Protein AF-A0A3D0WXX2-F1 (afdb_monomer_lite)

pLDDT: mean 94.17, std 5.82, range [66.75, 98.75]

Secondary structure (DSSP, 8-state):
-TT-HHHHHHHHHHHHHHHHH--SSHHHHHHSBPTT-SSBHHHHHHHHHHHH-S-----------SSEEEEEETTTTEEEEEE----HHHHTSTT-

Foldseek 3Di:
DLPDPLNVVLVVQLVVLCVVPVAPWDVSQQQDATVPHPDGNVVVQVVCCVVVVHDDDDDIDDDDDDDWDWDAPDSNPDIDIDDDDDDPVVSPDPVD

Radius of gyration: 15.84 Å; chains: 1; bounding box: 38×28×38 Å

Structure (mmCIF, N/CA/C/O backbone):
data_AF-A0A3D0WXX2-F1
#
_entry.id   AF-A0A3D0WXX2-F1
#
loop_
_atom_site.group_PDB
_atom_site.id
_atom_site.type_symbol
_atom_site.label_atom_id
_atom_site.label_alt_id
_atom_site.label_comp_id
_atom_site.label_asym_id
_atom_site.label_entity_id
_atom_site.label_seq_id
_atom_site.pdbx_PDB_ins_code
_atom_site.Cartn_x
_atom_site.Cartn_y
_atom_site.Cartn_z
_atom_site.occupancy
_atom_site.B_iso_or_equiv
_atom_site.auth_seq_id
_atom_site.auth_comp_id
_atom_site.auth_asym_id
_atom_site.auth_atom_id
_atom_site.pdbx_PDB_model_num
ATOM 1 N N . VAL A 1 1 ? -8.478 13.580 6.993 1.00 81.75 1 VAL A N 1
ATOM 2 C CA . VAL A 1 1 ? -7.817 12.271 7.244 1.00 81.75 1 VAL A CA 1
ATOM 3 C C . VAL A 1 1 ? -6.579 11.929 6.415 1.00 81.75 1 VAL A C 1
ATOM 5 O O . VAL A 1 1 ? -5.652 11.390 6.994 1.00 81.75 1 VAL A O 1
ATOM 8 N N . ALA A 1 2 ? -6.467 12.259 5.121 1.00 84.69 2 ALA A N 1
ATOM 9 C CA . ALA A 1 2 ? -5.343 11.787 4.278 1.00 84.69 2 ALA A CA 1
ATOM 10 C C . ALA A 1 2 ? -3.906 12.170 4.738 1.00 84.69 2 ALA A C 1
ATOM 12 O O . ALA A 1 2 ? -2.934 11.510 4.370 1.00 84.69 2 ALA A O 1
ATOM 13 N N . ARG A 1 3 ? -3.751 13.228 5.548 1.00 89.56 3 ARG A N 1
ATOM 14 C CA . ARG A 1 3 ? -2.465 13.630 6.158 1.00 89.56 3 ARG A CA 1
ATOM 15 C C . ARG A 1 3 ? -2.211 13.028 7.546 1.00 89.56 3 ARG A C 1
ATOM 17 O O . ARG A 1 3 ? -1.144 13.244 8.105 1.00 89.56 3 ARG A O 1
ATOM 24 N N . ASN A 1 4 ? -3.175 12.302 8.111 1.00 93.50 4 ASN A N 1
ATOM 25 C CA . ASN A 1 4 ? -3.038 11.662 9.415 1.00 93.50 4 ASN A CA 1
ATOM 26 C C . ASN A 1 4 ? -1.949 10.573 9.347 1.00 93.50 4 ASN A C 1
ATOM 28 O O . ASN A 1 4 ? -1.938 9.759 8.421 1.00 93.50 4 ASN A O 1
ATOM 32 N N . ALA A 1 5 ? -1.035 10.568 10.319 1.00 95.00 5 ALA A N 1
ATOM 33 C CA . ALA A 1 5 ? 0.099 9.646 10.347 1.00 95.00 5 ALA A CA 1
ATOM 34 C C . ALA A 1 5 ? -0.330 8.175 10.463 1.00 95.00 5 ALA A C 1
ATOM 36 O O . ALA A 1 5 ? 0.251 7.318 9.804 1.00 95.00 5 ALA A O 1
ATOM 37 N N . GLU A 1 6 ? -1.380 7.880 11.232 1.00 94.38 6 GLU A N 1
ATOM 38 C CA . GLU A 1 6 ? -1.909 6.520 11.365 1.00 94.38 6 GLU A CA 1
ATOM 39 C C . GLU A 1 6 ? -2.543 6.035 10.064 1.00 94.38 6 GLU A C 1
ATOM 41 O O . GLU A 1 6 ? -2.314 4.897 9.661 1.00 94.38 6 GLU A O 1
ATOM 46 N N . PHE A 1 7 ? -3.277 6.910 9.369 1.00 95.94 7 PHE A N 1
ATOM 47 C CA . PHE A 1 7 ? -3.819 6.595 8.048 1.00 95.94 7 PHE A CA 1
ATOM 48 C C . PHE A 1 7 ? -2.696 6.279 7.051 1.00 95.94 7 PHE A C 1
ATOM 50 O O . PHE A 1 7 ? -2.747 5.264 6.363 1.00 95.94 7 PHE A O 1
ATOM 57 N N . ARG A 1 8 ? -1.651 7.117 7.000 1.00 95.50 8 ARG A N 1
ATOM 58 C CA . ARG A 1 8 ? -0.491 6.904 6.117 1.00 95.50 8 ARG A CA 1
ATOM 59 C C . ARG A 1 8 ? 0.262 5.617 6.453 1.00 95.50 8 ARG A C 1
ATOM 61 O O . ARG A 1 8 ? 0.645 4.894 5.539 1.00 95.50 8 ARG A O 1
ATOM 68 N N . SER A 1 9 ? 0.428 5.322 7.742 1.00 96.62 9 SER A N 1
ATOM 69 C CA . SER A 1 9 ? 1.036 4.074 8.211 1.00 96.62 9 SER A CA 1
ATOM 70 C C . SER A 1 9 ? 0.222 2.859 7.759 1.00 96.62 9 SER A C 1
ATOM 72 O O . SER A 1 9 ? 0.768 1.949 7.147 1.00 96.62 9 SER A O 1
ATOM 74 N N . PHE A 1 10 ? -1.102 2.894 7.930 1.00 97.81 10 PHE A N 1
ATOM 75 C CA . PHE A 1 10 ? -1.988 1.822 7.476 1.00 97.81 10 PHE A CA 1
ATOM 76 C C . PHE A 1 10 ? -1.945 1.615 5.952 1.00 97.81 10 PHE A C 1
ATOM 78 O O . PHE A 1 10 ? -1.874 0.478 5.487 1.00 97.81 10 PHE A O 1
ATOM 85 N N . VAL A 1 11 ? -1.928 2.695 5.160 1.00 97.38 11 VAL A N 1
ATOM 86 C CA . VAL A 1 11 ? -1.773 2.603 3.696 1.00 97.38 11 VAL A CA 1
ATOM 87 C C . VAL A 1 11 ? -0.438 1.951 3.324 1.00 97.38 11 VAL A C 1
ATOM 89 O O . VAL A 1 11 ? -0.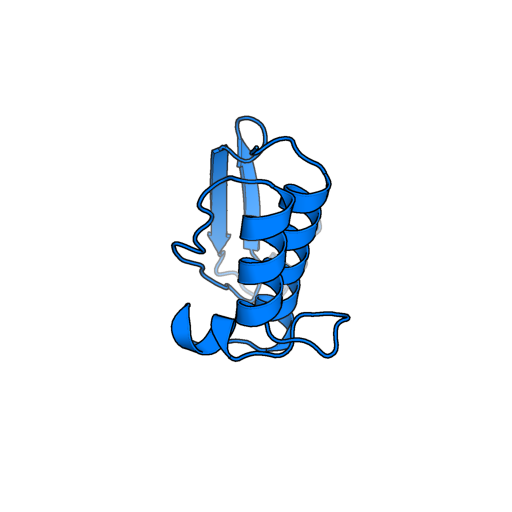412 1.111 2.424 1.00 97.38 11 VAL A O 1
ATOM 92 N N . LYS A 1 12 ? 0.653 2.285 4.028 1.00 97.50 12 LYS A N 1
ATOM 93 C CA . LYS A 1 12 ? 1.956 1.637 3.832 1.00 97.50 12 LYS A CA 1
ATOM 94 C C . LYS A 1 12 ? 1.886 0.145 4.157 1.00 97.50 12 LYS A C 1
ATOM 96 O O . LYS A 1 12 ? 2.286 -0.656 3.323 1.00 97.50 12 LYS A O 1
ATOM 101 N N . THR A 1 13 ? 1.306 -0.233 5.295 1.00 98.44 13 THR A N 1
ATOM 102 C CA . THR A 1 13 ? 1.101 -1.643 5.662 1.00 98.44 13 THR A CA 1
ATOM 103 C C . THR A 1 13 ? 0.320 -2.401 4.590 1.00 98.44 13 THR A C 1
ATOM 105 O O . THR A 1 13 ? 0.689 -3.519 4.237 1.00 98.44 13 THR A O 1
ATOM 108 N N . CYS A 1 14 ? -0.729 -1.801 4.017 1.00 98.44 14 CYS A N 1
ATOM 109 C CA . CYS A 1 14 ? -1.468 -2.414 2.912 1.00 98.44 14 CYS A CA 1
ATOM 110 C C . CYS A 1 14 ? -0.572 -2.636 1.684 1.00 98.44 14 CYS A C 1
ATOM 112 O O . CYS A 1 14 ? -0.605 -3.714 1.098 1.00 98.44 14 CYS A O 1
ATOM 114 N N . ALA A 1 15 ? 0.235 -1.639 1.301 1.00 98.00 15 ALA A N 1
ATOM 115 C CA . ALA A 1 15 ? 1.156 -1.752 0.170 1.00 98.00 15 ALA A CA 1
ATOM 116 C C . ALA A 1 15 ? 2.232 -2.828 0.403 1.00 98.00 15 ALA A C 1
ATOM 118 O O . ALA A 1 15 ? 2.462 -3.649 -0.481 1.00 98.00 15 ALA A O 1
ATOM 119 N N . ASP A 1 16 ? 2.820 -2.876 1.599 1.00 98.44 16 ASP A N 1
ATOM 120 C CA . ASP A 1 16 ? 3.797 -3.901 1.982 1.00 98.44 16 ASP A CA 1
ATOM 121 C C . ASP A 1 16 ? 3.158 -5.302 1.944 1.00 98.44 16 ASP A C 1
ATOM 123 O O . ASP A 1 16 ? 3.726 -6.235 1.385 1.00 98.44 16 ASP A O 1
ATOM 127 N N . THR A 1 17 ? 1.916 -5.439 2.420 1.00 98.62 17 THR A N 1
ATOM 128 C CA . THR A 1 17 ? 1.169 -6.710 2.361 1.00 98.62 17 THR A CA 1
ATOM 129 C C . THR A 1 17 ? 0.952 -7.171 0.917 1.00 98.62 17 THR A C 1
ATOM 131 O O . THR A 1 17 ? 1.113 -8.352 0.617 1.00 98.62 17 THR A O 1
ATOM 134 N N . VAL A 1 18 ? 0.630 -6.252 -0.002 1.00 98.50 18 VAL A N 1
ATOM 135 C CA . VAL A 1 18 ? 0.500 -6.569 -1.437 1.00 98.50 18 VAL A CA 1
ATOM 136 C C . VAL A 1 18 ? 1.832 -7.056 -2.022 1.00 98.50 18 VAL A C 1
ATOM 138 O O . VAL A 1 18 ? 1.842 -7.978 -2.841 1.00 98.50 18 VAL A O 1
ATOM 141 N N . LEU A 1 19 ? 2.959 -6.474 -1.600 1.00 97.31 19 LEU A N 1
ATOM 142 C CA . LEU A 1 19 ? 4.295 -6.899 -2.031 1.00 97.31 19 LEU A CA 1
ATOM 143 C C . LEU A 1 19 ? 4.693 -8.265 -1.452 1.00 97.31 19 LEU A C 1
ATOM 145 O O . LEU A 1 19 ? 5.320 -9.066 -2.142 1.00 97.31 19 LEU A O 1
ATOM 149 N N . GLU A 1 20 ? 4.304 -8.571 -0.219 1.00 96.88 20 GLU A N 1
ATOM 150 C CA . GLU A 1 20 ? 4.660 -9.834 0.433 1.00 96.88 20 GLU A CA 1
ATOM 151 C C . GLU A 1 20 ? 3.775 -11.013 0.019 1.00 96.88 20 GLU A C 1
ATOM 153 O O . GLU A 1 20 ? 4.255 -12.142 -0.064 1.00 96.88 20 GLU A O 1
ATOM 158 N N . LYS A 1 21 ? 2.473 -10.776 -0.175 1.00 97.62 21 LYS A N 1
ATOM 159 C CA . LYS A 1 21 ? 1.469 -11.846 -0.317 1.00 97.62 21 LYS A CA 1
ATOM 160 C C . LYS A 1 21 ? 0.945 -12.036 -1.732 1.00 97.62 21 LYS A C 1
ATOM 162 O O . LYS A 1 21 ? 0.301 -13.046 -1.980 1.00 97.62 21 LYS A O 1
ATOM 167 N N . ASP A 1 22 ? 1.203 -11.078 -2.619 1.00 97.44 22 ASP A N 1
ATOM 168 C CA . ASP A 1 22 ? 0.724 -11.082 -4.006 1.00 97.44 22 ASP A CA 1
ATOM 169 C C . ASP A 1 22 ? -0.778 -11.434 -4.163 1.00 97.44 22 ASP A C 1
ATOM 171 O O . ASP A 1 22 ? -1.141 -12.359 -4.890 1.00 97.44 22 ASP A O 1
ATOM 175 N N . PRO A 1 23 ? -1.692 -10.746 -3.446 1.00 98.25 23 PRO A N 1
ATOM 176 C CA . PRO A 1 23 ? -3.118 -11.014 -3.577 1.00 98.25 23 PRO A CA 1
ATOM 177 C C . PRO A 1 23 ? -3.620 -10.619 -4.971 1.00 98.25 23 PRO A C 1
ATOM 179 O O . PRO A 1 23 ? -3.213 -9.597 -5.527 1.00 98.25 23 PRO A O 1
ATOM 182 N N . ALA A 1 24 ? -4.565 -11.391 -5.509 1.00 97.75 24 ALA A N 1
ATOM 183 C CA . ALA A 1 24 ? -5.120 -11.149 -6.841 1.00 97.75 24 ALA A CA 1
ATOM 184 C C . ALA A 1 24 ? -5.954 -9.854 -6.923 1.00 97.75 24 ALA A C 1
ATOM 186 O O . ALA A 1 24 ? -5.938 -9.154 -7.937 1.00 97.75 24 ALA A O 1
ATOM 187 N N . ASP A 1 25 ? -6.682 -9.530 -5.854 1.00 98.38 25 ASP A N 1
ATOM 188 C CA . ASP A 1 25 ? -7.600 -8.397 -5.778 1.00 98.38 25 ASP A CA 1
ATOM 189 C C . ASP A 1 25 ? -7.814 -7.929 -4.327 1.00 98.38 25 ASP A C 1
ATOM 191 O O . ASP A 1 25 ? -7.161 -8.394 -3.388 1.00 98.38 25 ASP A O 1
ATOM 195 N N . VAL A 1 26 ? -8.693 -6.936 -4.145 1.00 98.50 26 VAL A N 1
ATOM 196 C CA . VAL A 1 26 ? -8.961 -6.329 -2.833 1.00 98.50 26 VAL A CA 1
ATOM 197 C C . VAL A 1 26 ? -9.581 -7.327 -1.859 1.00 98.50 26 VAL A C 1
ATOM 199 O O . VAL A 1 26 ? -9.238 -7.279 -0.681 1.00 98.50 26 VAL A O 1
ATOM 202 N N . ASP A 1 27 ? -10.436 -8.237 -2.321 1.00 98.44 27 ASP A N 1
ATOM 203 C CA . ASP A 1 27 ? -11.080 -9.212 -1.440 1.00 98.44 27 ASP A CA 1
ATOM 204 C C . ASP A 1 27 ? -10.044 -10.209 -0.911 1.00 98.44 27 ASP A C 1
ATOM 206 O O . ASP A 1 27 ? -9.988 -10.468 0.293 1.00 98.44 27 ASP A O 1
ATOM 210 N N . ALA A 1 28 ? -9.139 -10.672 -1.780 1.00 98.56 28 ALA A N 1
ATOM 211 C CA . ALA A 1 28 ? -7.995 -11.481 -1.374 1.00 98.56 28 ALA A CA 1
ATOM 212 C C . ALA A 1 28 ? -7.056 -10.719 -0.417 1.00 98.56 28 ALA A C 1
ATOM 214 O O . ALA A 1 28 ? -6.603 -11.276 0.585 1.00 98.56 28 ALA A O 1
ATOM 215 N N . LEU A 1 29 ? -6.789 -9.431 -0.671 1.00 98.75 29 LEU A N 1
ATOM 216 C CA . LEU A 1 29 ? -5.964 -8.596 0.212 1.00 98.75 29 LEU A CA 1
ATOM 217 C C . LEU A 1 29 ? -6.578 -8.461 1.611 1.00 98.75 29 LEU A C 1
ATOM 219 O O . LEU A 1 29 ? -5.858 -8.560 2.601 1.00 98.75 29 LEU A O 1
ATOM 223 N N . LEU A 1 30 ? -7.892 -8.251 1.708 1.00 98.62 30 LEU A N 1
ATOM 224 C CA . LEU A 1 30 ? -8.593 -8.086 2.984 1.00 98.62 30 LEU A CA 1
ATOM 225 C C . LEU A 1 30 ? -8.466 -9.320 3.890 1.00 98.62 30 LEU A C 1
ATOM 227 O O . LEU A 1 30 ? -8.415 -9.177 5.112 1.00 98.62 30 LEU A O 1
ATOM 231 N N . GLN A 1 31 ? -8.359 -10.510 3.296 1.00 98.50 31 GLN A N 1
ATOM 232 C CA . GLN A 1 31 ? -8.170 -11.778 4.006 1.00 98.50 31 GLN A CA 1
ATOM 233 C C . GLN A 1 31 ? -6.708 -12.062 4.390 1.00 98.50 31 GLN A C 1
ATOM 235 O O . GLN A 1 31 ? -6.452 -12.939 5.217 1.00 98.50 31 GLN A O 1
ATOM 240 N N . CYS A 1 32 ? -5.737 -11.341 3.822 1.00 98.56 32 CYS A N 1
ATOM 241 C CA . CYS A 1 32 ? -4.326 -11.540 4.142 1.00 98.56 32 CYS A CA 1
ATOM 242 C C . CYS A 1 32 ? -4.005 -11.063 5.563 1.00 98.56 32 CYS A C 1
ATOM 244 O O . CYS A 1 32 ? -4.510 -10.029 6.008 1.00 98.56 32 CYS A O 1
ATOM 246 N N . ARG A 1 33 ? -3.083 -11.762 6.241 1.00 98.44 33 ARG A N 1
ATOM 247 C CA . ARG A 1 33 ? -2.377 -11.191 7.399 1.00 98.44 33 ARG A CA 1
ATOM 248 C C . ARG A 1 33 ? -1.591 -9.966 6.956 1.00 98.44 33 ARG A C 1
ATOM 250 O O . ARG A 1 33 ? -0.838 -10.046 5.983 1.00 98.44 33 ARG A O 1
ATOM 257 N N . ALA A 1 34 ? -1.792 -8.858 7.655 1.00 98.25 34 ALA A N 1
ATOM 258 C CA . ALA A 1 34 ? -1.140 -7.601 7.343 1.00 98.25 34 ALA A CA 1
ATOM 259 C C . ALA A 1 34 ? 0.364 -7.668 7.646 1.00 98.25 34 ALA A C 1
ATOM 261 O O . ALA A 1 34 ? 0.788 -8.273 8.630 1.00 98.25 34 ALA A O 1
ATOM 262 N N . ALA A 1 35 ? 1.177 -7.028 6.807 1.00 98.06 35 ALA A N 1
ATOM 263 C CA . ALA A 1 35 ? 2.626 -6.983 6.966 1.00 98.06 35 ALA A CA 1
ATOM 264 C C . ALA A 1 35 ? 3.016 -6.469 8.365 1.00 98.06 35 ALA A C 1
ATOM 266 O O . ALA A 1 35 ? 2.589 -5.392 8.792 1.00 98.06 35 ALA A O 1
ATOM 267 N N . GLY A 1 36 ? 3.816 -7.258 9.088 1.00 95.81 36 GLY A N 1
ATOM 268 C CA . GLY A 1 36 ? 4.238 -6.946 10.457 1.00 95.81 36 GLY A CA 1
ATOM 269 C C . GLY A 1 36 ? 3.132 -7.0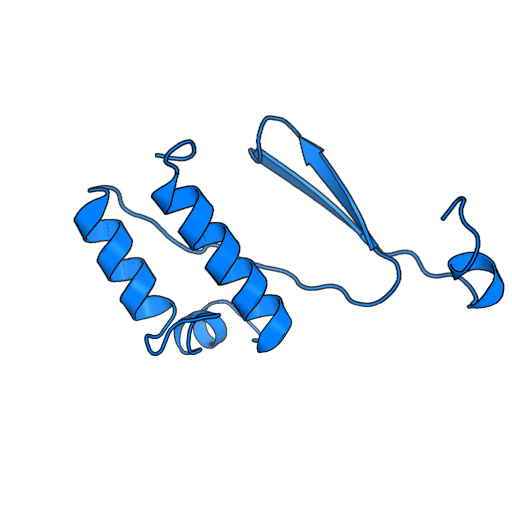34 11.520 1.00 95.81 36 GLY A C 1
ATOM 270 O O . GLY A 1 36 ? 3.298 -6.469 12.600 1.00 95.81 36 GLY A O 1
ATOM 271 N N . SER A 1 37 ? 2.013 -7.706 11.238 1.00 95.31 37 SER A N 1
ATOM 272 C CA . SER A 1 37 ? 0.900 -7.902 12.171 1.00 95.31 37 SER A CA 1
ATOM 273 C C . SER A 1 37 ? 0.361 -9.335 12.116 1.00 95.31 37 SER A C 1
ATOM 275 O O . SER A 1 37 ? 0.425 -10.004 11.087 1.00 95.31 37 SER A O 1
ATOM 277 N N . GLU A 1 38 ? -0.213 -9.798 13.226 1.00 95.94 38 GLU A N 1
ATOM 278 C CA . GLU A 1 38 ? -0.947 -11.071 13.283 1.00 95.94 38 GLU A CA 1
ATOM 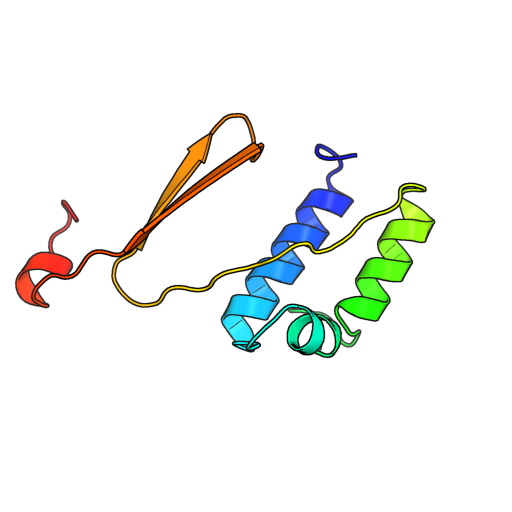279 C C . GLU A 1 38 ? -2.398 -10.943 12.790 1.00 95.94 38 GLU A C 1
ATOM 281 O O . GLU A 1 38 ? -3.034 -11.944 12.445 1.00 95.94 38 GLU A O 1
ATOM 286 N N . GLU A 1 39 ? -2.903 -9.710 12.723 1.00 98.00 39 GLU A N 1
ATOM 287 C CA . GLU A 1 39 ? -4.259 -9.382 12.294 1.00 98.00 39 GLU A CA 1
ATOM 288 C C . GLU A 1 39 ? -4.381 -9.355 10.765 1.00 98.00 39 GLU A C 1
ATOM 290 O O . GLU A 1 39 ? -3.411 -9.156 10.025 1.00 98.00 39 GLU A O 1
ATOM 295 N N . THR A 1 40 ? -5.606 -9.523 10.268 1.00 98.69 40 THR A N 1
ATOM 296 C CA . THR A 1 40 ? -5.899 -9.365 8.838 1.00 98.69 40 THR A CA 1
ATOM 297 C C . THR A 1 40 ? -5.974 -7.893 8.439 1.00 98.69 40 THR A C 1
ATOM 299 O O . THR A 1 40 ? -6.234 -7.013 9.265 1.00 98.69 40 THR A O 1
ATOM 302 N N . VAL A 1 41 ? -5.803 -7.607 7.145 1.00 98.56 41 VAL A N 1
ATOM 303 C CA . VAL A 1 41 ? -5.992 -6.246 6.614 1.00 98.56 41 VAL A CA 1
ATOM 304 C C . VAL A 1 41 ? -7.417 -5.739 6.878 1.00 98.56 41 VAL A C 1
ATOM 306 O O . VAL A 1 41 ? -7.581 -4.564 7.202 1.00 98.56 41 VAL A O 1
ATOM 309 N N . ASP A 1 42 ? -8.438 -6.601 6.804 1.00 98.62 42 ASP A N 1
ATOM 310 C CA . ASP A 1 42 ? -9.825 -6.248 7.147 1.00 98.62 42 ASP A CA 1
ATOM 311 C C . ASP A 1 42 ? -9.999 -5.857 8.623 1.00 98.62 42 ASP A C 1
ATOM 313 O O . ASP A 1 42 ? -10.633 -4.841 8.924 1.00 98.62 42 ASP A O 1
ATOM 317 N N . ALA A 1 43 ? -9.406 -6.618 9.548 1.00 98.50 43 ALA A N 1
ATOM 318 C CA . ALA A 1 43 ? -9.461 -6.304 10.974 1.00 98.50 43 ALA A CA 1
ATOM 319 C C . ALA A 1 43 ? -8.805 -4.945 11.269 1.00 98.50 43 ALA A C 1
ATOM 321 O O . ALA A 1 43 ? -9.421 -4.081 11.903 1.00 98.50 43 ALA A O 1
ATOM 322 N N . LEU A 1 44 ? -7.610 -4.705 10.717 1.00 98.19 44 LEU A N 1
ATOM 323 C CA . LEU A 1 44 ? -6.926 -3.418 10.851 1.00 98.19 44 LEU A CA 1
ATOM 324 C C . LEU A 1 44 ? -7.711 -2.274 10.199 1.00 98.19 44 LEU A C 1
ATOM 326 O O . LEU A 1 44 ? -7.793 -1.187 10.767 1.00 98.19 44 LEU A O 1
ATOM 330 N N . LEU A 1 45 ? -8.324 -2.496 9.032 1.00 98.25 45 LEU A N 1
ATOM 331 C CA . LEU A 1 45 ? -9.157 -1.494 8.365 1.00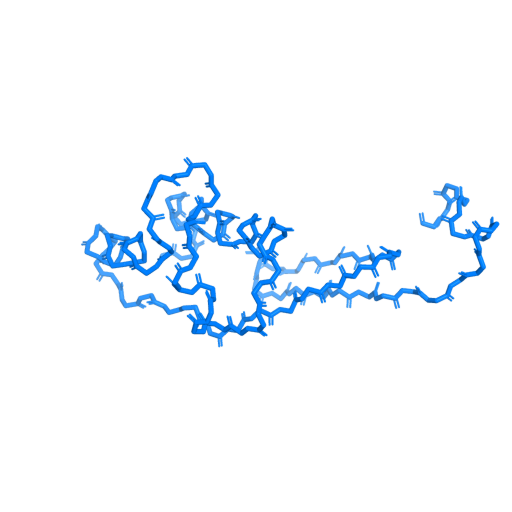 98.25 45 LEU A CA 1
ATOM 332 C C . LEU A 1 45 ? -10.313 -1.052 9.270 1.00 98.25 45 LEU A C 1
ATOM 334 O O . LEU A 1 45 ? -10.526 0.148 9.452 1.00 98.25 45 LEU A O 1
ATOM 338 N N . LYS A 1 46 ? -11.031 -2.009 9.867 1.00 98.25 46 LYS A N 1
ATOM 339 C CA . LYS A 1 46 ? -12.133 -1.742 10.804 1.00 98.25 46 LYS A CA 1
ATOM 340 C C . LYS A 1 46 ? -11.652 -0.996 12.046 1.00 98.25 46 LYS A C 1
ATOM 342 O O . LYS A 1 46 ? -12.282 -0.015 12.441 1.00 98.25 46 LYS A O 1
ATOM 347 N N . GLU A 1 47 ? -10.516 -1.396 12.617 1.00 97.62 47 GLU A N 1
ATOM 348 C CA . GLU A 1 47 ? -9.888 -0.685 13.736 1.00 97.62 47 GLU A CA 1
ATOM 349 C C . GLU A 1 47 ? -9.590 0.779 13.368 1.00 97.62 47 GLU A C 1
ATOM 351 O O . GLU A 1 47 ? -9.939 1.696 14.116 1.00 97.62 47 GLU A O 1
ATOM 356 N N . LYS A 1 48 ? -9.002 1.028 12.188 1.00 97.00 48 LYS A N 1
ATOM 357 C CA . LYS A 1 48 ? -8.688 2.394 11.743 1.00 97.00 48 LYS A CA 1
ATOM 358 C C . LYS A 1 48 ? -9.935 3.221 11.471 1.00 97.00 48 LYS A C 1
ATOM 360 O O . LYS A 1 48 ? -9.932 4.395 11.821 1.00 97.00 48 LYS A O 1
ATOM 365 N N . ILE A 1 49 ? -11.002 2.641 10.921 1.00 97.31 49 ILE A N 1
ATOM 366 C CA . ILE A 1 49 ? -12.292 3.333 10.756 1.00 97.31 49 ILE A CA 1
ATOM 367 C C . ILE A 1 49 ? -12.8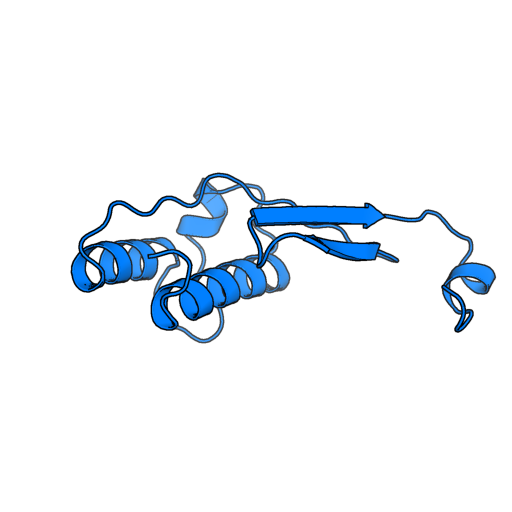20 3.809 12.111 1.00 97.31 49 ILE A C 1
ATOM 369 O O . ILE A 1 49 ? -13.170 4.980 12.250 1.00 97.31 49 ILE A O 1
ATOM 373 N N . LEU A 1 50 ? -12.830 2.933 13.121 1.00 97.12 50 LEU A N 1
ATOM 374 C CA . LEU A 1 50 ? -13.305 3.277 14.464 1.00 97.12 50 LEU A CA 1
ATOM 375 C C . LEU A 1 50 ? -12.446 4.366 15.111 1.00 97.12 50 LEU A C 1
ATOM 377 O O . LEU A 1 50 ? -12.975 5.322 15.670 1.00 97.12 50 LEU A O 1
ATOM 381 N N . LYS A 1 51 ? -11.121 4.238 15.012 1.00 95.88 51 LYS A N 1
ATOM 382 C CA . LYS A 1 51 ? -10.184 5.160 15.657 1.00 95.88 51 LYS A CA 1
ATOM 383 C C . LYS A 1 51 ? -10.131 6.533 14.988 1.00 95.88 51 LYS A C 1
ATOM 385 O O . LYS A 1 51 ? -9.970 7.544 15.665 1.00 95.88 51 LYS A O 1
ATOM 390 N N . ILE A 1 52 ? -10.245 6.574 13.663 1.00 95.56 52 ILE A N 1
ATOM 391 C CA . ILE A 1 52 ? -10.192 7.813 12.882 1.00 95.56 52 ILE A CA 1
ATOM 392 C C . ILE A 1 52 ? -11.568 8.493 12.825 1.00 95.56 52 ILE A C 1
ATOM 394 O O . ILE A 1 52 ? -11.635 9.715 12.701 1.00 95.56 52 ILE A O 1
ATOM 398 N N . GLY A 1 53 ? -12.657 7.727 12.924 1.00 96.31 53 GLY A N 1
ATOM 399 C CA . GLY A 1 53 ? -14.024 8.247 12.854 1.00 96.31 53 GLY A CA 1
ATOM 400 C C . GLY A 1 53 ? -14.476 8.621 11.438 1.00 96.31 53 GLY A C 1
ATOM 401 O O . GLY A 1 53 ? -15.476 9.315 11.277 1.00 96.31 53 GLY A O 1
ATOM 402 N N . GLU A 1 54 ? -13.762 8.170 10.404 1.00 95.56 54 GLU A N 1
ATOM 403 C CA . GLU A 1 54 ? -14.135 8.355 8.999 1.00 95.56 54 GLU A CA 1
ATOM 404 C C . GLU A 1 54 ? -14.288 7.002 8.294 1.00 95.56 54 GLU A C 1
ATOM 406 O O . GLU A 1 54 ? -13.598 6.029 8.600 1.00 95.56 54 GLU A O 1
ATOM 411 N N . ASN A 1 55 ? -15.175 6.949 7.299 1.00 95.81 55 ASN A N 1
ATOM 412 C CA . ASN A 1 55 ? -15.334 5.770 6.455 1.00 95.81 55 ASN A CA 1
ATOM 413 C C . ASN A 1 55 ? -14.135 5.630 5.501 1.00 95.81 55 ASN A C 1
ATOM 415 O O . ASN A 1 55 ? -13.970 6.432 4.580 1.00 95.81 55 ASN A O 1
ATOM 419 N N . ILE A 1 56 ? -13.319 4.596 5.703 1.00 96.69 56 ILE A N 1
ATOM 420 C CA . ILE A 1 56 ? -12.123 4.297 4.908 1.00 96.69 56 ILE A CA 1
ATOM 421 C C . ILE A 1 56 ? -12.384 3.041 4.080 1.00 96.69 56 ILE A C 1
ATOM 423 O O . ILE A 1 56 ? -12.921 2.056 4.575 1.00 96.69 56 ILE A O 1
ATOM 427 N N . LYS A 1 57 ? -11.986 3.061 2.805 1.00 97.06 57 LYS A N 1
ATOM 428 C CA . LYS A 1 57 ? -12.102 1.907 1.906 1.00 97.06 57 LYS A CA 1
ATOM 429 C C . LYS A 1 57 ? -10.831 1.732 1.090 1.00 97.06 57 LYS A C 1
ATOM 431 O O . LYS A 1 57 ? -10.311 2.702 0.535 1.00 97.06 57 LYS A O 1
ATOM 436 N N . ILE A 1 58 ? -10.383 0.488 0.944 1.00 98.06 58 ILE A N 1
ATOM 437 C CA . ILE A 1 58 ? -9.361 0.124 -0.039 1.00 98.06 58 ILE A CA 1
ATOM 438 C C . ILE A 1 58 ? -10.074 -0.027 -1.383 1.00 98.06 58 ILE A C 1
ATOM 440 O O . ILE A 1 58 ? -10.871 -0.935 -1.575 1.00 98.06 58 ILE A O 1
ATOM 444 N N . ARG A 1 59 ? -9.852 0.914 -2.306 1.00 97.94 59 ARG A N 1
ATOM 445 C CA . ARG A 1 59 ? -10.616 0.954 -3.566 1.00 97.94 59 ARG A CA 1
ATOM 446 C C . ARG A 1 59 ? -10.074 0.009 -4.638 1.00 97.94 59 ARG A C 1
ATOM 448 O O . ARG A 1 59 ? -10.851 -0.513 -5.426 1.00 97.94 59 ARG A O 1
ATOM 455 N N . ARG A 1 60 ? -8.748 -0.093 -4.749 1.00 98.06 60 ARG A N 1
ATOM 456 C CA . ARG A 1 60 ? -8.022 -0.881 -5.760 1.00 98.06 60 ARG A CA 1
ATOM 457 C C . ARG A 1 60 ? -6.530 -0.888 -5.445 1.00 98.06 60 ARG A C 1
ATOM 459 O O . ARG A 1 60 ? -6.040 0.075 -4.856 1.00 98.06 60 ARG A O 1
ATOM 466 N N . PHE A 1 61 ? -5.812 -1.879 -5.954 1.00 98.19 61 PHE A N 1
ATOM 467 C CA . PHE A 1 61 ? -4.357 -1.848 -6.087 1.00 98.19 61 PHE A CA 1
ATOM 468 C C . PHE A 1 61 ? -3.938 -2.476 -7.417 1.00 98.19 61 PHE A C 1
ATOM 470 O O . PHE A 1 61 ? -4.740 -3.101 -8.112 1.00 98.19 61 PHE A O 1
ATOM 477 N N . ARG A 1 62 ? -2.676 -2.263 -7.782 1.00 96.62 62 ARG A N 1
ATOM 478 C CA . ARG A 1 62 ? -1.974 -2.986 -8.840 1.00 96.62 62 ARG A CA 1
ATOM 479 C C . ARG A 1 62 ? -0.541 -3.189 -8.383 1.00 96.62 62 ARG A C 1
ATOM 481 O O . ARG A 1 62 ? 0.023 -2.300 -7.750 1.00 96.62 62 ARG A O 1
ATOM 488 N N . ARG A 1 63 ? 0.020 -4.336 -8.737 1.00 95.25 63 ARG A N 1
ATOM 489 C CA . ARG A 1 63 ? 1.417 -4.688 -8.513 1.00 95.25 63 ARG A CA 1
ATOM 490 C C . ARG A 1 63 ? 2.090 -4.879 -9.866 1.00 95.25 63 ARG A C 1
ATOM 492 O O . ARG A 1 63 ? 1.469 -5.372 -10.807 1.00 95.25 63 ARG A O 1
ATOM 499 N N . PHE A 1 64 ? 3.338 -4.448 -9.955 1.00 94.25 64 PHE A N 1
ATOM 500 C CA . PHE A 1 64 ? 4.195 -4.656 -11.112 1.00 94.25 64 PHE A CA 1
ATOM 501 C C . PHE A 1 64 ? 5.524 -5.223 -10.628 1.00 94.25 64 PHE A C 1
ATOM 503 O O . PHE A 1 64 ? 5.995 -4.857 -9.554 1.00 94.25 64 PHE A O 1
ATOM 510 N N . GLU A 1 65 ? 6.116 -6.088 -11.440 1.00 90.62 65 GLU A N 1
ATOM 511 C CA . GLU A 1 65 ? 7.445 -6.656 -11.221 1.00 90.62 65 GLU A CA 1
ATOM 512 C C . GLU A 1 65 ? 8.383 -6.259 -12.367 1.00 90.62 65 GLU A C 1
ATOM 514 O O . GLU A 1 65 ? 7.925 -5.929 -13.471 1.00 90.62 65 GLU A O 1
ATOM 519 N N . GLY A 1 66 ? 9.690 -6.313 -12.105 1.00 88.50 66 GLY A N 1
ATOM 520 C CA . GLY A 1 66 ? 10.744 -5.884 -13.025 1.00 88.50 66 GLY A CA 1
ATOM 521 C C . GLY A 1 66 ? 11.129 -4.413 -12.848 1.00 88.50 66 GLY A C 1
ATOM 522 O O . GLY A 1 66 ? 10.978 -3.847 -11.766 1.00 88.50 66 GLY A O 1
ATOM 523 N N . THR A 1 67 ? 11.634 -3.792 -13.915 1.00 88.25 67 THR A N 1
ATOM 524 C CA . THR A 1 67 ? 12.049 -2.383 -13.910 1.00 88.25 67 THR A CA 1
ATOM 525 C C . THR A 1 67 ? 10.827 -1.469 -13.950 1.00 88.25 67 THR A C 1
ATOM 527 O O . THR A 1 67 ? 10.125 -1.384 -14.962 1.00 88.25 67 THR A O 1
ATOM 530 N N . VAL A 1 68 ? 10.558 -0.790 -12.833 1.00 90.88 68 VAL A N 1
ATOM 531 C CA . VAL A 1 68 ? 9.389 0.082 -12.668 1.00 90.88 68 VAL A CA 1
ATOM 532 C C . VAL A 1 68 ? 9.819 1.434 -12.112 1.00 90.88 68 VAL A C 1
ATOM 534 O O . VAL A 1 68 ? 10.332 1.523 -11.000 1.00 90.88 68 VAL A O 1
ATOM 537 N N . GLY A 1 69 ? 9.546 2.498 -12.865 1.00 91.31 69 GLY A N 1
ATOM 538 C CA . GLY A 1 69 ? 9.651 3.871 -12.377 1.00 91.31 69 GLY A CA 1
ATOM 539 C C . GLY A 1 69 ? 8.380 4.290 -11.637 1.00 91.31 69 GLY A C 1
ATOM 540 O O . GLY A 1 69 ? 7.273 3.939 -12.054 1.00 91.31 69 GLY A O 1
ATOM 541 N N . ALA A 1 70 ? 8.522 5.067 -10.561 1.00 94.19 70 ALA A N 1
ATOM 542 C CA . ALA A 1 70 ? 7.402 5.585 -9.779 1.00 94.19 70 ALA A CA 1
ATOM 543 C C . ALA A 1 70 ? 7.433 7.116 -9.700 1.00 94.19 70 ALA A C 1
ATOM 545 O O . ALA A 1 70 ? 8.473 7.717 -9.440 1.00 94.19 70 ALA A O 1
ATOM 546 N N . TYR A 1 71 ? 6.273 7.749 -9.875 1.00 95.94 71 TYR A N 1
ATOM 547 C CA . TYR A 1 71 ? 6.097 9.186 -9.678 1.00 95.94 71 TYR A CA 1
ATOM 548 C C . TYR A 1 71 ? 4.871 9.459 -8.812 1.00 95.94 71 TYR A C 1
ATOM 550 O O . TYR A 1 71 ? 3.783 8.942 -9.069 1.00 95.94 71 TYR A O 1
ATOM 558 N N . ILE A 1 72 ? 5.043 10.297 -7.791 1.00 94.88 72 ILE A N 1
ATOM 559 C CA . ILE A 1 72 ? 3.969 10.724 -6.895 1.00 94.88 72 ILE A CA 1
ATOM 560 C C . ILE A 1 72 ? 3.826 12.238 -7.006 1.00 94.88 72 ILE A C 1
ATOM 562 O O . ILE A 1 72 ? 4.778 12.984 -6.794 1.00 94.88 72 ILE A O 1
ATOM 566 N N . HIS A 1 73 ? 2.612 12.692 -7.296 1.00 96.06 73 HIS A N 1
ATOM 567 C CA . HIS A 1 73 ? 2.263 14.099 -7.400 1.00 96.06 73 HIS A CA 1
ATOM 568 C C . HIS A 1 73 ? 1.252 14.507 -6.329 1.00 96.06 73 HIS A C 1
ATOM 570 O O . HIS A 1 73 ? 0.402 13.715 -5.905 1.00 96.06 73 HIS A O 1
ATOM 576 N N . ALA A 1 74 ? 1.335 15.778 -5.924 1.00 93.56 74 ALA A N 1
ATOM 577 C CA . ALA A 1 74 ? 0.433 16.413 -4.968 1.00 93.56 74 ALA A CA 1
ATOM 578 C C . ALA A 1 74 ? 0.234 15.581 -3.685 1.00 93.56 74 ALA A C 1
ATOM 580 O O . ALA A 1 74 ? -0.897 15.257 -3.321 1.00 93.56 74 ALA A O 1
ATOM 581 N N . ASP A 1 75 ? 1.345 15.232 -3.019 1.00 89.06 75 ASP A N 1
ATOM 582 C CA . ASP A 1 75 ? 1.356 14.589 -1.690 1.00 89.06 75 ASP A CA 1
ATOM 583 C C . ASP A 1 75 ? 0.510 13.297 -1.642 1.00 89.06 75 ASP A C 1
ATOM 585 O O . ASP A 1 75 ? -0.273 13.063 -0.723 1.00 89.06 75 ASP A O 1
ATOM 589 N N . GLY A 1 76 ? 0.630 12.466 -2.687 1.00 90.12 76 GLY A N 1
ATOM 590 C CA . GLY A 1 76 ? -0.052 11.171 -2.780 1.00 90.12 76 GLY A CA 1
ATOM 591 C C . GLY A 1 76 ? -1.419 11.202 -3.467 1.00 90.12 76 GLY A C 1
ATOM 592 O O . GLY A 1 76 ? -2.063 10.160 -3.571 1.00 90.12 76 GLY A O 1
ATOM 593 N N . LYS A 1 77 ? -1.878 12.358 -3.965 1.00 93.56 77 LYS A N 1
ATOM 594 C CA . LYS A 1 77 ? -3.164 12.457 -4.677 1.00 93.56 77 LYS A CA 1
ATOM 595 C C . LYS A 1 77 ? -3.142 11.746 -6.031 1.00 93.56 77 LYS A C 1
ATOM 597 O O . LYS A 1 77 ? -4.164 11.206 -6.455 1.00 93.56 77 LYS A O 1
ATOM 602 N N . ILE A 1 78 ? -1.998 11.768 -6.714 1.00 96.31 78 ILE A N 1
ATOM 603 C CA . ILE A 1 78 ? -1.795 11.105 -8.004 1.00 96.31 78 ILE A CA 1
ATOM 604 C C . ILE A 1 78 ? -0.509 10.287 -7.913 1.00 96.31 78 ILE A C 1
ATOM 606 O O . ILE A 1 78 ? 0.537 10.819 -7.552 1.00 96.31 78 ILE A O 1
ATOM 610 N N . GLY A 1 79 ? -0.594 9.001 -8.244 1.00 95.56 79 GLY A N 1
ATOM 611 C CA . GLY A 1 79 ? 0.551 8.102 -8.350 1.00 95.56 79 GLY A CA 1
ATOM 612 C C . GLY A 1 79 ? 0.583 7.461 -9.732 1.00 95.56 79 GLY A C 1
ATOM 613 O O . GLY A 1 79 ? -0.462 7.049 -10.240 1.00 95.56 79 GLY A O 1
ATOM 614 N N . VAL A 1 80 ? 1.769 7.393 -10.330 1.00 97.31 80 VAL A N 1
ATOM 615 C CA . VAL A 1 80 ? 2.022 6.769 -11.632 1.00 97.31 80 VAL A CA 1
ATOM 616 C C . VAL A 1 80 ? 3.122 5.728 -11.468 1.00 97.31 80 VAL A C 1
ATOM 618 O O . VAL A 1 80 ? 4.138 5.997 -10.830 1.00 97.31 80 VAL A O 1
ATOM 621 N N . LEU A 1 81 ? 2.899 4.551 -12.052 1.00 95.94 81 LEU A N 1
ATOM 622 C CA . LEU A 1 81 ? 3.899 3.499 -12.209 1.00 95.94 81 LEU A CA 1
ATOM 623 C C . LEU A 1 81 ? 4.116 3.268 -13.703 1.00 95.94 81 LEU A C 1
ATOM 625 O O . LEU A 1 81 ? 3.144 3.060 -14.433 1.00 95.94 81 LEU A O 1
ATOM 629 N N . THR A 1 82 ? 5.373 3.276 -14.134 1.00 94.44 82 THR A N 1
ATOM 630 C CA . THR A 1 82 ? 5.768 2.996 -15.518 1.00 94.44 82 THR A CA 1
ATOM 631 C C . THR A 1 82 ? 6.648 1.761 -15.521 1.00 94.44 82 THR A C 1
ATOM 633 O O . THR A 1 82 ? 7.780 1.809 -15.045 1.00 94.44 82 THR A O 1
ATOM 636 N N . LYS A 1 83 ? 6.120 0.649 -16.038 1.00 92.75 83 LYS A N 1
ATOM 637 C CA . LYS A 1 83 ? 6.901 -0.570 -16.259 1.00 92.75 83 LYS A CA 1
ATOM 638 C C . LYS A 1 83 ? 7.640 -0.451 -17.588 1.00 92.75 83 LYS A C 1
ATOM 640 O O . LYS A 1 83 ? 7.017 -0.146 -18.603 1.00 92.75 83 LYS A O 1
ATOM 645 N N . PHE A 1 84 ? 8.937 -0.725 -17.569 1.00 89.56 84 PHE A N 1
ATOM 646 C CA . PHE A 1 84 ? 9.777 -0.748 -18.759 1.00 89.56 84 PHE A CA 1
ATOM 647 C C . PHE A 1 84 ? 10.055 -2.189 -19.182 1.00 89.56 84 PHE A C 1
ATOM 649 O O . PHE A 1 84 ? 10.278 -3.064 -18.345 1.00 89.56 84 PHE A O 1
ATOM 656 N N . GLU A 1 85 ? 10.061 -2.420 -20.491 1.00 89.31 85 GLU A N 1
ATOM 657 C CA . GLU A 1 85 ? 10.615 -3.631 -21.088 1.00 89.31 85 GLU A CA 1
ATOM 658 C C . GLU A 1 85 ? 11.966 -3.269 -21.697 1.00 89.31 85 GLU A C 1
ATOM 660 O O . GLU A 1 85 ? 12.056 -2.439 -22.601 1.00 89.31 85 GLU A O 1
ATOM 665 N N . ALA A 1 86 ? 13.027 -3.854 -21.152 1.00 83.31 86 ALA A N 1
ATOM 666 C CA . ALA A 1 86 ? 14.395 -3.627 -21.586 1.00 83.31 86 ALA A CA 1
ATOM 667 C C . ALA A 1 86 ? 15.172 -4.941 -21.497 1.00 83.31 86 ALA A C 1
ATOM 669 O O . ALA A 1 86 ? 14.846 -5.810 -20.683 1.00 83.31 86 ALA A O 1
ATOM 670 N N . SER A 1 87 ? 16.205 -5.091 -22.329 1.00 87.19 87 SER A N 1
ATOM 671 C CA . SER A 1 87 ? 17.119 -6.222 -22.182 1.00 87.19 87 SER A CA 1
ATOM 672 C C . SER A 1 87 ? 17.858 -6.126 -20.835 1.00 87.19 87 SER A C 1
ATOM 674 O O . SER A 1 87 ? 18.047 -5.010 -20.330 1.00 87.19 87 SER A O 1
ATOM 676 N N . PRO A 1 88 ? 18.290 -7.251 -20.233 1.00 84.44 88 PRO A N 1
ATOM 677 C CA . PRO A 1 88 ? 18.979 -7.238 -18.941 1.00 84.44 88 PRO A CA 1
ATOM 678 C C . PRO A 1 88 ? 20.196 -6.304 -18.907 1.00 84.44 88 PRO A C 1
ATOM 680 O O . PRO A 1 88 ? 20.451 -5.662 -17.891 1.00 84.44 88 PRO A O 1
ATOM 683 N N . GLU A 1 89 ? 20.916 -6.167 -20.027 1.00 87.88 89 GLU A N 1
ATOM 684 C CA . GLU A 1 89 ? 22.086 -5.288 -20.129 1.00 87.88 89 GLU A CA 1
ATOM 685 C C . GLU A 1 89 ? 21.713 -3.801 -20.084 1.00 87.88 89 GLU A C 1
ATOM 687 O O . GLU A 1 89 ? 22.486 -2.985 -19.583 1.00 87.88 89 GLU A O 1
ATOM 692 N N . ILE A 1 90 ? 20.546 -3.431 -20.621 1.00 84.00 90 ILE A N 1
ATOM 693 C CA . ILE A 1 90 ? 20.042 -2.052 -20.590 1.00 84.00 90 ILE A CA 1
ATOM 694 C C . ILE A 1 90 ? 19.454 -1.744 -19.211 1.00 84.00 90 ILE A C 1
ATOM 696 O O . ILE A 1 90 ? 19.755 -0.693 -18.653 1.00 84.00 90 ILE A O 1
ATOM 700 N N . ALA A 1 91 ? 18.681 -2.675 -18.645 1.00 81.94 91 ALA A N 1
ATOM 701 C CA . ALA A 1 91 ? 18.046 -2.524 -17.336 1.00 81.94 91 ALA A CA 1
ATOM 702 C C . ALA A 1 91 ? 19.049 -2.406 -16.172 1.00 81.94 91 ALA A C 1
ATOM 704 O O . ALA A 1 91 ? 18.701 -1.872 -15.126 1.00 81.94 91 ALA A O 1
ATOM 705 N N . ALA A 1 92 ? 20.280 -2.901 -16.337 1.00 83.44 92 ALA A N 1
ATOM 706 C CA . ALA A 1 92 ? 21.331 -2.827 -15.321 1.00 83.44 92 ALA A CA 1
ATOM 707 C C . ALA A 1 92 ? 22.117 -1.498 -15.318 1.00 83.44 92 ALA A C 1
ATOM 709 O O . ALA A 1 92 ? 23.006 -1.315 -14.482 1.00 83.44 92 ALA A O 1
ATOM 710 N N . LYS A 1 93 ? 21.856 -0.584 -16.263 1.00 84.38 93 LYS A N 1
ATOM 711 C CA . LYS A 1 93 ? 22.585 0.689 -16.347 1.00 84.38 93 LYS A CA 1
ATOM 712 C C . LYS A 1 93 ? 22.119 1.663 -15.254 1.00 84.38 93 LYS A C 1
ATOM 714 O O . LYS A 1 93 ? 20.922 1.749 -15.023 1.00 84.38 93 LYS A O 1
ATOM 719 N N . PRO A 1 94 ? 23.016 2.474 -14.656 1.00 79.44 94 PRO A N 1
ATOM 720 C CA . PRO A 1 94 ? 22.651 3.426 -13.594 1.00 79.44 94 PRO A CA 1
ATOM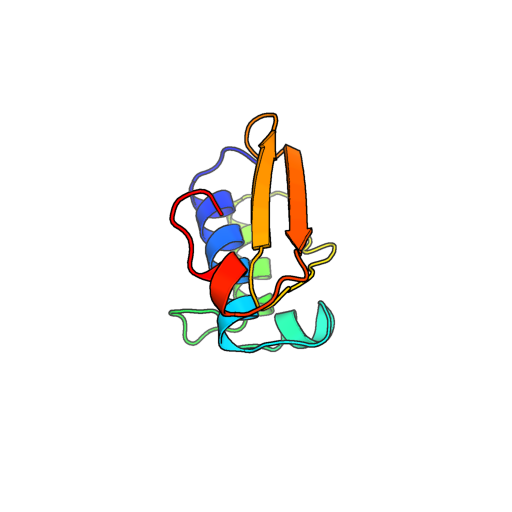 721 C C . PRO A 1 94 ? 21.686 4.537 -14.027 1.00 79.44 94 PRO A C 1
ATOM 723 O O . PRO A 1 94 ? 21.105 5.214 -13.188 1.00 79.44 94 PRO A O 1
ATOM 726 N N . GLU A 1 95 ? 21.592 4.777 -15.335 1.00 76.25 95 GLU A N 1
ATOM 727 C CA . GLU A 1 95 ? 20.712 5.783 -15.938 1.00 76.25 95 GLU A CA 1
ATOM 728 C C . GLU A 1 95 ? 19.249 5.307 -16.037 1.00 76.25 95 GLU A C 1
ATOM 730 O O . GLU A 1 95 ? 18.387 6.092 -16.433 1.00 76.25 95 GLU A O 1
ATOM 735 N N . PHE A 1 96 ? 18.993 4.031 -15.719 1.00 66.75 96 PHE A N 1
ATOM 736 C CA . PHE A 1 96 ? 17.701 3.352 -15.801 1.00 66.75 96 PHE A CA 1
ATOM 737 C C . PHE A 1 96 ? 17.075 3.100 -14.424 1.00 66.75 96 PHE A C 1
ATOM 739 O O . PHE A 1 96 ? 17.828 2.904 -13.443 1.00 66.75 96 PHE A O 1
#

Sequence (96 aa):
VARNAEFRSFVKTCADTVLEKDPADVDALLQCRAAGSEETVDALLKEKILKIGENIKIRRFRRFEGTVGAYIHADGKIGVLTKFEASPEIAAKPEF